Protein AF-A0A9D6PQN5-F1 (afdb_monomer)

Sequence (99 aa):
MAGCATAPKGEVAIRPSPQRQATHQVVGESIVASLEGAGVTVRWLSAPALEQFYAARPGLVYPWPREVSKAARPTVFLLRVRNQTRDEVQFDPTLAALV

Solvent-accessible surface area (backbone atoms only — not comparable to full-atom values): 6695 Å² total; per-residue (Å²): 140,82,84,81,83,78,78,78,82,75,78,82,74,83,65,83,70,81,78,77,68,71,59,63,47,78,59,88,77,26,42,38,33,49,52,96,55,29,40,38,36,40,30,71,44,53,69,70,56,47,54,49,54,40,73,75,34,91,91,57,76,79,88,66,55,77,67,51,55,70,77,62,60,76,91,46,66,48,79,46,80,40,78,73,54,93,67,90,77,90,80,68,75,86,76,69,72,93,128

Mean predicted aligned error: 13.14 Å

Radius of gyration: 24.51 Å; Cα contacts (8 Å, |Δi|>4): 83; chains: 1; bounding box: 58×48×73 Å

pLDDT: mean 75.16, std 14.64, range [38.69, 92.0]

Structure (mmCIF, N/CA/C/O backbone):
data_AF-A0A9D6PQN5-F1
#
_entry.id   AF-A0A9D6PQN5-F1
#
loop_
_atom_site.group_PDB
_atom_site.id
_atom_site.type_symbol
_atom_site.label_atom_id
_atom_site.label_alt_id
_atom_site.label_comp_id
_atom_site.label_asym_id
_atom_site.label_entity_id
_atom_site.label_seq_id
_atom_site.pdbx_PDB_ins_code
_atom_site.Cartn_x
_atom_site.Cartn_y
_atom_site.Cartn_z
_atom_site.occupancy
_atom_site.B_iso_or_equiv
_atom_site.auth_seq_id
_atom_site.auth_comp_id
_atom_site.auth_asym_id
_atom_site.auth_atom_id
_atom_site.pdbx_PDB_model_num
ATOM 1 N N . MET A 1 1 ? -41.485 31.003 53.080 1.00 40.09 1 MET A N 1
ATOM 2 C CA . MET A 1 1 ? -41.647 30.950 51.611 1.00 40.09 1 MET A CA 1
ATOM 3 C C . MET A 1 1 ? -40.269 31.109 50.990 1.00 40.09 1 MET A C 1
ATOM 5 O O . MET A 1 1 ? -39.750 32.214 50.988 1.00 40.09 1 MET A O 1
ATOM 9 N N . ALA A 1 2 ? -39.638 30.012 50.573 1.00 39.97 2 ALA A N 1
ATOM 10 C CA . ALA A 1 2 ? -38.346 30.032 49.890 1.00 39.97 2 ALA A CA 1
ATOM 11 C C . ALA A 1 2 ? -38.590 29.645 48.427 1.00 39.97 2 ALA A C 1
ATOM 13 O O . ALA A 1 2 ? -39.072 28.547 48.156 1.00 39.97 2 ALA A O 1
ATOM 14 N N . GLY A 1 3 ? -38.352 30.579 47.506 1.00 38.69 3 GLY A N 1
ATOM 15 C CA . GLY A 1 3 ? -38.475 30.347 46.071 1.00 38.69 3 GLY A CA 1
ATOM 16 C C . GLY A 1 3 ? -37.233 29.635 45.545 1.00 38.69 3 GLY A C 1
ATOM 17 O O . GLY A 1 3 ? -36.141 30.196 45.580 1.00 38.69 3 GLY A O 1
ATOM 18 N N . CYS A 1 4 ? -37.390 28.406 45.059 1.00 46.06 4 CYS A N 1
ATOM 19 C CA . CYS A 1 4 ? -36.345 27.726 44.301 1.00 46.06 4 CYS A CA 1
ATOM 20 C C . CYS A 1 4 ? -36.287 28.320 42.888 1.00 46.06 4 CYS A C 1
ATOM 22 O O . CYS A 1 4 ? -37.208 28.149 42.089 1.00 46.06 4 CYS A O 1
ATOM 24 N N . ALA A 1 5 ? -35.198 29.023 42.585 1.00 45.88 5 ALA A N 1
ATOM 25 C CA . ALA A 1 5 ? -34.869 29.444 41.232 1.00 45.88 5 ALA A CA 1
ATOM 26 C C . ALA A 1 5 ? -34.646 28.202 40.350 1.00 45.88 5 ALA A C 1
ATOM 28 O O . ALA A 1 5 ? -33.816 27.347 40.655 1.00 45.88 5 ALA A O 1
ATOM 29 N N . THR A 1 6 ? -35.410 28.096 39.265 1.00 49.59 6 THR A N 1
ATOM 30 C CA . THR A 1 6 ? -35.247 27.049 38.249 1.00 49.59 6 THR A CA 1
ATOM 31 C C . THR A 1 6 ? -34.149 27.492 37.282 1.00 49.59 6 THR A C 1
ATOM 33 O O . THR A 1 6 ? -34.264 28.553 36.672 1.00 49.59 6 THR A O 1
ATOM 36 N N . ALA A 1 7 ? -33.073 26.713 37.151 1.00 53.94 7 ALA A N 1
ATOM 37 C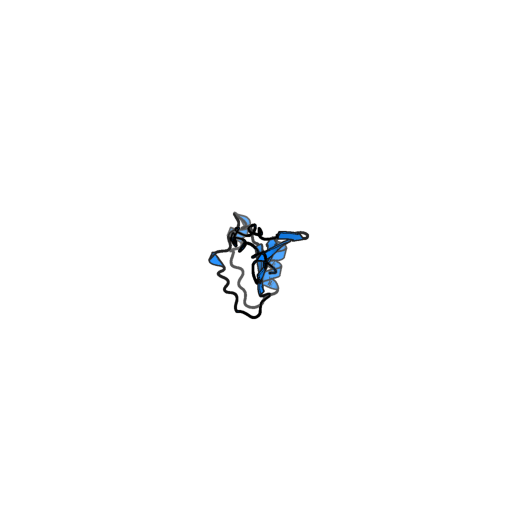 CA . ALA A 1 7 ? -32.033 26.965 36.154 1.00 53.94 7 ALA A CA 1
ATOM 38 C C . ALA A 1 7 ? -32.594 26.746 34.732 1.00 53.94 7 ALA A C 1
ATOM 40 O O . ALA A 1 7 ? -33.347 25.786 34.527 1.00 53.94 7 ALA A O 1
ATOM 41 N N . PRO A 1 8 ? -32.256 27.589 33.736 1.00 48.50 8 PRO A N 1
ATOM 42 C CA . PRO A 1 8 ? -32.734 27.384 32.379 1.00 48.50 8 PRO A CA 1
ATOM 43 C C . PRO A 1 8 ? -32.098 26.115 31.804 1.00 48.50 8 PRO A C 1
ATOM 45 O O . PRO A 1 8 ? -30.890 25.900 31.918 1.00 48.50 8 PRO A O 1
ATOM 48 N N . LYS A 1 9 ? -32.925 25.265 31.182 1.00 52.94 9 LYS A N 1
ATOM 49 C CA . LYS A 1 9 ? -32.465 24.159 30.336 1.00 52.94 9 LYS A CA 1
ATOM 50 C C . LYS A 1 9 ? -31.642 24.766 29.204 1.00 52.94 9 LYS A C 1
ATOM 52 O O . LYS A 1 9 ? -32.207 25.299 28.255 1.00 52.94 9 LYS A O 1
ATOM 57 N N . GLY A 1 10 ? -30.320 24.720 29.354 1.00 53.66 10 GLY A N 1
ATOM 58 C CA . GLY A 1 10 ? -29.385 25.087 28.305 1.00 53.66 10 GLY A CA 1
ATOM 59 C C . GLY A 1 10 ? -29.708 24.275 27.061 1.00 53.66 10 GLY A C 1
ATOM 60 O O . GLY A 1 10 ? -29.679 23.045 27.085 1.00 53.66 10 GLY A O 1
ATOM 61 N N . GLU A 1 11 ? -30.081 24.983 26.007 1.00 55.59 11 GLU A N 1
ATOM 62 C CA . GLU A 1 11 ? -30.254 24.454 24.668 1.00 55.59 11 GLU A CA 1
ATOM 63 C C . GLU A 1 11 ? -28.965 23.714 24.291 1.00 55.59 11 GLU A C 1
ATOM 65 O O . GLU A 1 11 ? -27.889 24.312 24.198 1.00 55.59 11 GLU A O 1
ATOM 70 N N . VAL A 1 12 ? -29.045 22.388 24.156 1.00 57.41 12 VAL A N 1
ATOM 71 C CA . VAL A 1 12 ? -27.922 21.577 23.681 1.00 57.41 12 VAL A CA 1
ATOM 72 C C . VAL A 1 12 ? -27.791 21.863 22.193 1.00 57.41 12 VAL A C 1
ATOM 74 O O . VAL A 1 12 ? -28.320 21.149 21.346 1.00 57.41 12 VAL A O 1
ATOM 77 N N . ALA A 1 13 ? -27.118 22.966 21.877 1.00 57.00 13 ALA A N 1
ATOM 78 C CA . ALA A 1 13 ? -26.689 23.267 20.529 1.00 57.00 13 ALA A CA 1
ATOM 79 C C . ALA A 1 13 ? -25.667 22.195 20.139 1.00 57.00 13 ALA A C 1
ATOM 81 O O . ALA A 1 13 ? -24.495 22.274 20.517 1.00 57.00 13 ALA A O 1
ATOM 82 N N . ILE A 1 14 ? -26.125 21.170 19.418 1.00 59.34 14 ILE A N 1
ATOM 83 C CA . ILE A 1 14 ? -25.257 20.191 18.769 1.00 59.34 14 ILE A CA 1
ATOM 84 C C . ILE A 1 14 ? -24.474 20.963 17.711 1.00 59.34 14 ILE A C 1
ATOM 86 O O . ILE A 1 14 ? -24.935 21.188 16.594 1.00 59.34 14 ILE A O 1
ATOM 90 N N . ARG A 1 15 ? -23.301 21.458 18.100 1.00 57.66 15 ARG A N 1
ATOM 91 C CA . ARG A 1 15 ? -22.356 22.052 17.165 1.00 57.66 15 ARG A CA 1
ATOM 92 C C . ARG A 1 15 ? -21.632 20.898 16.478 1.00 57.66 15 ARG A C 1
ATOM 94 O O . ARG A 1 15 ? -21.173 20.003 17.192 1.00 57.66 15 ARG A O 1
ATOM 101 N N . PRO A 1 16 ? -21.508 20.890 15.141 1.00 49.47 16 PRO A N 1
ATOM 102 C CA . PRO A 1 16 ? -20.619 19.944 14.488 1.00 49.47 16 PRO A CA 1
ATOM 103 C C . PRO A 1 16 ? -19.232 20.105 15.115 1.00 49.47 16 PRO A C 1
ATOM 105 O O . PRO A 1 16 ? -18.696 21.215 15.197 1.00 49.47 16 PRO A O 1
ATOM 108 N N . SER A 1 17 ? -18.689 19.011 15.643 1.00 52.41 17 SER A N 1
ATOM 109 C CA . SER A 1 17 ? -17.307 18.980 16.101 1.00 52.41 17 SER A CA 1
ATOM 110 C C . SER A 1 17 ? -16.406 19.395 14.934 1.00 52.41 17 SER A C 1
ATOM 112 O O . SER A 1 17 ? -16.726 19.084 13.782 1.00 52.41 17 SER A O 1
ATOM 114 N N . PRO A 1 18 ? -15.288 20.103 15.186 1.00 54.12 18 PRO A N 1
ATOM 115 C CA . PRO A 1 18 ? -14.318 20.372 14.139 1.00 54.12 18 P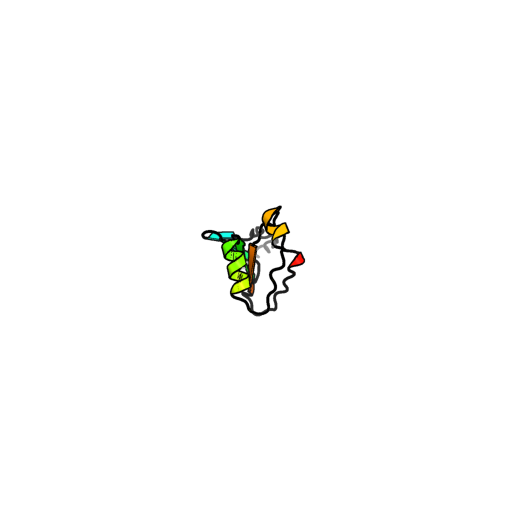RO A CA 1
ATOM 116 C C . PRO A 1 18 ? -13.959 19.039 13.500 1.00 54.12 18 PRO A C 1
ATOM 118 O O . PRO A 1 18 ? -13.521 18.121 14.200 1.00 54.12 18 PRO A O 1
ATOM 121 N N . GLN A 1 19 ? -14.205 18.923 12.199 1.00 50.31 19 GLN A N 1
ATOM 122 C CA . GLN A 1 19 ? -13.831 17.759 11.416 1.00 50.31 19 GLN A CA 1
ATOM 123 C C . GLN A 1 19 ? -12.319 17.598 11.612 1.00 50.31 19 GLN A C 1
ATOM 125 O O . GLN A 1 19 ? -11.540 18.414 11.115 1.00 50.31 19 GLN A O 1
ATOM 130 N N . ARG A 1 20 ? -11.888 16.641 12.449 1.00 55.69 20 ARG A N 1
ATOM 131 C CA . ARG A 1 20 ? -10.460 16.402 12.674 1.00 55.69 20 ARG A CA 1
ATOM 132 C C . ARG A 1 20 ? -9.921 15.903 11.346 1.00 55.69 20 ARG A C 1
ATOM 134 O O . ARG A 1 20 ? -10.183 14.771 10.958 1.00 55.69 20 ARG A O 1
ATOM 141 N N . GLN A 1 21 ? -9.218 16.774 10.629 1.00 53.22 21 GLN A N 1
ATOM 142 C CA . GLN A 1 21 ? -8.459 16.372 9.455 1.00 53.22 21 GLN A CA 1
ATOM 143 C C . GLN A 1 21 ? -7.576 15.184 9.839 1.00 53.22 21 GLN A C 1
ATOM 145 O O . GLN A 1 21 ? -7.036 15.153 10.949 1.00 53.22 21 GLN A O 1
ATOM 150 N N . ALA A 1 22 ? -7.446 14.210 8.936 1.00 57.34 22 ALA A N 1
ATOM 151 C CA . ALA A 1 22 ? -6.547 13.084 9.132 1.00 57.34 22 ALA A CA 1
ATOM 152 C C . ALA A 1 22 ? -5.154 13.627 9.479 1.00 57.34 22 ALA A C 1
ATOM 154 O O . ALA A 1 22 ? -4.495 14.270 8.655 1.00 57.34 22 ALA A O 1
ATOM 155 N N . THR A 1 23 ? -4.724 13.415 10.724 1.00 61.31 23 THR A N 1
ATOM 156 C CA . THR A 1 23 ? -3.381 13.789 11.158 1.00 61.31 23 THR A CA 1
ATOM 157 C C . THR A 1 23 ? -2.420 12.890 10.410 1.00 61.31 23 THR A C 1
ATOM 159 O O . THR A 1 23 ? -2.349 11.690 10.693 1.00 61.31 23 THR A O 1
ATOM 162 N N . HIS A 1 24 ? -1.723 13.466 9.438 1.00 65.69 24 HIS A N 1
ATOM 163 C CA . HIS A 1 24 ? -0.623 12.808 8.768 1.00 65.69 24 HIS A CA 1
ATOM 164 C C . HIS A 1 24 ? 0.694 13.445 9.201 1.00 65.69 24 HIS A C 1
ATOM 166 O O . HIS A 1 24 ? 0.780 14.647 9.443 1.00 65.69 24 HIS A O 1
ATOM 172 N N . GLN A 1 25 ? 1.717 12.614 9.336 1.00 76.00 25 GLN A N 1
ATOM 173 C CA . GLN A 1 25 ? 3.083 13.019 9.624 1.00 76.00 25 GLN A CA 1
ATOM 174 C C . GLN A 1 25 ? 3.993 12.421 8.561 1.00 76.00 25 GLN A C 1
ATOM 176 O O . GLN A 1 25 ? 3.882 11.239 8.233 1.00 76.00 25 GLN A O 1
ATOM 181 N N . VAL A 1 26 ? 4.900 13.235 8.033 1.00 76.69 26 VAL A N 1
ATOM 182 C CA . VAL A 1 26 ? 5.989 12.754 7.183 1.00 76.69 26 VAL A CA 1
ATOM 183 C C . VAL A 1 26 ? 7.137 12.335 8.100 1.00 76.69 26 VAL A C 1
ATOM 185 O O . VAL A 1 26 ? 7.635 13.140 8.884 1.00 76.69 26 VAL A O 1
ATOM 188 N N . VAL A 1 27 ? 7.531 11.065 8.035 1.00 74.06 27 VAL A N 1
ATOM 189 C CA . VAL A 1 27 ? 8.610 10.467 8.829 1.00 74.06 27 VAL A CA 1
ATOM 190 C C . VAL A 1 27 ? 9.620 9.846 7.868 1.00 74.06 27 VAL A C 1
ATOM 192 O O . VAL A 1 27 ? 9.400 8.758 7.328 1.00 74.06 27 VAL A O 1
ATOM 195 N N . GLY A 1 28 ? 10.727 10.555 7.630 1.00 80.88 28 GLY A N 1
ATOM 196 C CA . GLY A 1 28 ? 11.666 10.213 6.559 1.00 80.88 28 GLY A CA 1
ATOM 197 C C . GLY A 1 28 ? 10.949 10.180 5.205 1.00 80.88 28 GLY A C 1
ATOM 198 O O . GLY A 1 28 ? 10.235 11.113 4.863 1.00 80.88 28 GLY A O 1
ATOM 199 N N . GLU A 1 29 ? 11.066 9.063 4.487 1.00 77.62 29 GLU A N 1
ATOM 200 C CA . GLU A 1 29 ? 10.421 8.833 3.180 1.00 77.62 29 GLU A CA 1
ATOM 201 C C . GLU A 1 29 ? 8.989 8.262 3.280 1.00 77.62 29 GLU A C 1
ATOM 203 O O . GLU A 1 29 ? 8.456 7.711 2.311 1.00 77.62 29 GLU A O 1
ATOM 208 N N . SER A 1 30 ? 8.380 8.287 4.471 1.00 80.75 30 SER A N 1
ATOM 209 C CA . SER A 1 30 ? 7.058 7.696 4.719 1.00 80.75 30 SER A CA 1
ATOM 210 C C . SER A 1 30 ? 6.045 8.738 5.170 1.00 80.75 30 SER A C 1
ATOM 212 O O . SER A 1 30 ? 6.356 9.610 5.973 1.00 80.75 30 SER A O 1
ATOM 214 N N . ILE A 1 31 ? 4.805 8.601 4.715 1.00 80.69 31 ILE A N 1
ATOM 215 C CA . ILE A 1 31 ? 3.654 9.347 5.220 1.00 80.69 31 ILE A CA 1
ATOM 216 C C . ILE A 1 31 ? 2.884 8.412 6.145 1.00 80.69 31 ILE A C 1
ATOM 218 O O . ILE A 1 31 ? 2.472 7.328 5.738 1.00 80.69 31 ILE A O 1
ATOM 222 N N . VAL A 1 32 ? 2.690 8.817 7.394 1.00 80.81 32 VAL A N 1
ATOM 223 C CA . VAL A 1 32 ? 1.917 8.074 8.390 1.00 80.81 32 VAL A CA 1
ATOM 224 C C . VAL A 1 32 ? 0.646 8.849 8.666 1.00 80.81 32 VAL A C 1
ATOM 226 O O . VAL 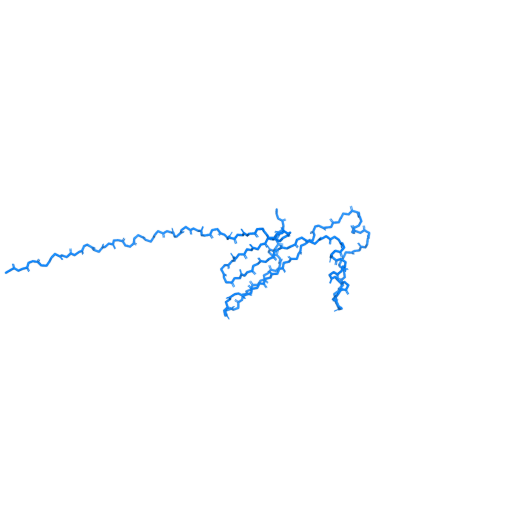A 1 32 ? 0.728 9.992 9.093 1.00 80.81 32 VAL A O 1
ATOM 229 N N . ALA A 1 33 ?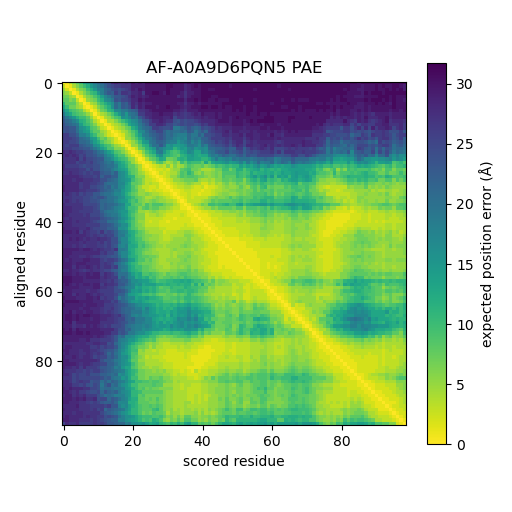 -0.511 8.239 8.449 1.00 82.56 33 ALA A N 1
ATOM 230 C CA . ALA A 1 33 ? -1.808 8.820 8.755 1.00 82.56 33 ALA A CA 1
ATOM 231 C C . ALA A 1 33 ? -2.546 7.954 9.777 1.00 82.56 33 ALA A C 1
ATOM 233 O O . ALA A 1 33 ? -2.475 6.725 9.735 1.00 82.56 33 ALA A O 1
ATOM 234 N N . SER A 1 34 ? -3.275 8.600 10.683 1.00 80.62 34 SER A N 1
ATOM 235 C CA . SER A 1 34 ? -4.266 7.919 11.515 1.00 80.62 34 SER A CA 1
ATOM 236 C C . SER A 1 34 ? -5.649 8.207 10.951 1.00 80.62 34 SER A C 1
ATOM 238 O O . SER A 1 34 ? -6.059 9.363 10.867 1.00 80.62 34 SER A O 1
ATOM 240 N N . LEU A 1 35 ? -6.346 7.148 10.566 1.00 79.06 35 LEU A N 1
ATOM 241 C CA . LEU A 1 35 ? -7.769 7.147 10.255 1.00 79.06 35 LEU A CA 1
ATOM 242 C C . LEU A 1 35 ? -8.519 6.597 11.473 1.00 79.06 35 LEU A C 1
ATOM 244 O O . LEU A 1 35 ? -7.909 5.961 12.338 1.00 79.06 35 LEU A O 1
ATOM 248 N N . GLU A 1 36 ? -9.823 6.848 11.572 1.00 77.12 36 GLU A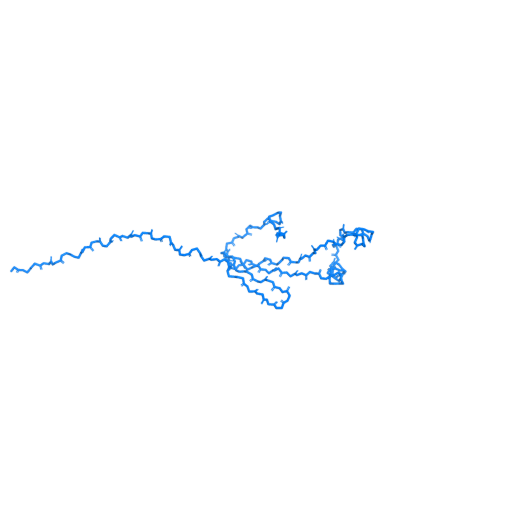 N 1
ATOM 249 C CA . GLU A 1 36 ? -10.630 6.303 12.667 1.00 77.12 36 GLU A CA 1
ATOM 250 C C . GLU A 1 36 ? -10.518 4.772 12.686 1.00 77.12 36 GLU A C 1
ATOM 252 O O . GLU A 1 36 ? -10.996 4.074 11.798 1.00 77.12 36 GLU A O 1
ATOM 257 N N . GLY A 1 37 ? -9.791 4.260 13.680 1.00 82.19 37 GLY A N 1
ATOM 258 C CA . GLY A 1 37 ? -9.562 2.836 13.892 1.00 82.19 37 GLY A CA 1
ATOM 259 C C . GLY A 1 37 ? -8.459 2.170 13.058 1.00 82.19 37 GLY A C 1
ATOM 260 O O . GLY A 1 37 ? -8.163 0.993 13.284 1.00 8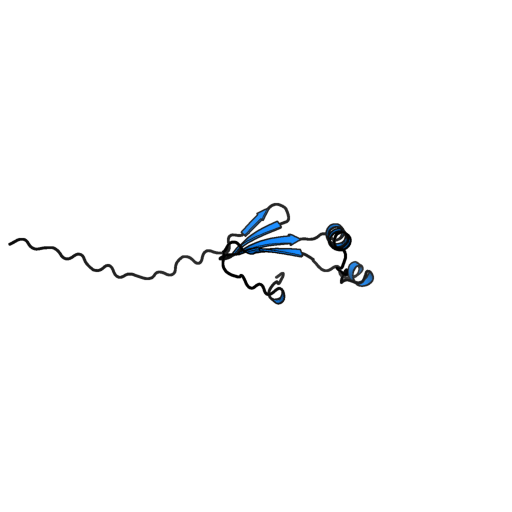2.19 37 GLY A O 1
ATOM 261 N N . ALA A 1 38 ? -7.786 2.892 12.158 1.00 86.69 38 ALA A N 1
ATOM 262 C CA . ALA A 1 38 ? -6.702 2.338 11.350 1.00 86.69 38 ALA A CA 1
ATOM 263 C C . ALA A 1 38 ? -5.501 3.283 11.240 1.00 86.69 38 ALA A C 1
ATOM 265 O O . ALA A 1 38 ? -5.618 4.454 10.889 1.00 86.69 38 ALA A O 1
ATOM 266 N N . GLY A 1 39 ? -4.308 2.738 11.463 1.00 89.44 39 GLY A N 1
ATOM 267 C CA . GLY A 1 39 ? -3.056 3.399 11.119 1.00 89.44 39 GLY A CA 1
ATOM 268 C C . GLY A 1 39 ? -2.662 3.049 9.691 1.00 89.44 39 GLY A C 1
ATOM 269 O O . GLY A 1 39 ? -2.559 1.869 9.351 1.00 89.44 39 GLY A O 1
ATOM 270 N N . VAL A 1 40 ? -2.402 4.057 8.870 1.00 88.69 40 VAL A N 1
ATOM 271 C CA . VAL A 1 40 ? -1.951 3.899 7.489 1.00 88.69 40 VAL A CA 1
ATOM 272 C C . VAL A 1 40 ? -0.533 4.431 7.362 1.00 88.69 40 VAL A C 1
ATOM 274 O O . VAL A 1 40 ? -0.202 5.502 7.861 1.00 88.69 40 VAL A O 1
ATOM 277 N N . THR A 1 41 ? 0.335 3.679 6.697 1.00 89.88 41 THR A N 1
ATOM 278 C CA . THR A 1 41 ? 1.668 4.144 6.314 1.00 89.88 41 THR A CA 1
ATOM 279 C C . THR A 1 41 ? 1.847 3.970 4.818 1.00 89.88 41 THR A C 1
ATOM 281 O O . THR A 1 41 ? 1.684 2.865 4.304 1.00 89.88 41 THR A O 1
ATOM 284 N N . VAL A 1 42 ? 2.206 5.051 4.138 1.00 88.94 42 VAL A N 1
ATOM 285 C CA . VAL A 1 42 ? 2.572 5.079 2.724 1.00 88.94 42 VAL A CA 1
ATOM 286 C C . VAL A 1 42 ? 4.073 5.298 2.641 1.00 88.94 42 VAL A C 1
ATOM 288 O O . VAL A 1 42 ? 4.598 6.198 3.289 1.00 88.94 42 VAL A O 1
ATOM 291 N N . ARG A 1 43 ? 4.774 4.494 1.845 1.00 89.12 43 ARG A N 1
ATOM 292 C CA . ARG A 1 43 ? 6.202 4.689 1.580 1.00 89.12 43 ARG A CA 1
ATOM 293 C C . ARG A 1 43 ? 6.494 4.505 0.104 1.00 89.12 43 ARG A C 1
ATOM 295 O O . ARG A 1 43 ? 6.154 3.465 -0.457 1.00 89.12 43 ARG A O 1
ATOM 302 N N . TRP A 1 44 ? 7.184 5.462 -0.498 1.00 85.88 44 TRP A N 1
ATOM 303 C CA . TRP A 1 44 ? 7.668 5.336 -1.869 1.00 85.88 44 TRP A CA 1
ATOM 304 C C . TRP A 1 44 ? 8.689 4.203 -1.988 1.00 85.88 44 TRP A C 1
ATOM 306 O O . TRP A 1 44 ? 9.530 4.005 -1.108 1.00 85.88 44 TRP A O 1
ATOM 316 N N . LEU A 1 45 ? 8.614 3.435 -3.072 1.00 86.00 45 LEU A N 1
ATOM 317 C CA . LEU A 1 45 ? 9.602 2.412 -3.385 1.00 86.00 45 LEU A CA 1
ATOM 318 C C . LEU A 1 45 ? 10.459 2.875 -4.556 1.00 86.00 45 LEU A C 1
ATOM 320 O O . LEU A 1 45 ? 9.984 3.027 -5.680 1.00 86.00 45 LEU A O 1
ATOM 324 N N . SER A 1 46 ? 11.754 3.041 -4.291 1.00 84.75 46 SER A N 1
ATOM 325 C CA . SER A 1 46 ? 12.745 3.124 -5.357 1.00 84.75 46 SER A CA 1
ATOM 326 C C . SER A 1 46 ? 12.780 1.804 -6.130 1.00 84.75 46 SER A C 1
ATOM 328 O O . SER A 1 46 ? 12.405 0.748 -5.616 1.00 84.75 46 SER A O 1
ATOM 330 N N . ALA A 1 47 ? 13.267 1.829 -7.366 1.00 81.50 47 ALA A N 1
ATOM 331 C CA . ALA A 1 47 ? 13.335 0.608 -8.161 1.00 81.50 47 ALA A CA 1
ATOM 332 C C . ALA A 1 47 ? 14.203 -0.504 -7.546 1.00 81.50 47 ALA A C 1
ATOM 334 O O . ALA A 1 47 ? 13.734 -1.640 -7.528 1.00 81.50 47 ALA A O 1
ATOM 335 N N . PRO A 1 48 ? 15.390 -0.222 -6.968 1.00 85.88 48 PRO A N 1
ATOM 336 C CA . PRO A 1 48 ? 16.140 -1.259 -6.263 1.00 85.88 48 PRO A CA 1
ATOM 337 C C . PRO A 1 48 ? 15.355 -1.834 -5.078 1.00 85.88 48 PRO A C 1
ATOM 339 O O . PRO A 1 48 ? 15.354 -3.043 -4.866 1.00 85.88 48 PRO A O 1
ATOM 342 N N . ALA A 1 49 ? 14.636 -0.988 -4.329 1.00 87.69 49 ALA A N 1
ATOM 343 C CA . ALA A 1 49 ? 13.810 -1.439 -3.211 1.00 87.69 49 ALA A CA 1
ATOM 344 C C . ALA A 1 49 ? 12.626 -2.300 -3.677 1.00 87.69 49 ALA A C 1
ATOM 346 O O . ALA A 1 49 ? 12.246 -3.248 -2.994 1.00 87.69 49 ALA A O 1
ATOM 347 N N . LEU A 1 50 ? 12.058 -1.994 -4.844 1.00 85.69 50 LEU A N 1
ATOM 348 C CA . LEU A 1 50 ? 10.993 -2.774 -5.461 1.00 85.69 50 LEU A CA 1
ATOM 349 C C . LEU A 1 50 ? 11.492 -4.149 -5.924 1.00 85.69 50 LEU A C 1
ATOM 351 O O . LEU A 1 50 ? 10.853 -5.158 -5.639 1.00 85.69 50 LEU A O 1
ATOM 355 N N . GLU A 1 51 ? 12.644 -4.211 -6.590 1.00 85.50 51 GLU A N 1
ATOM 356 C CA . GLU A 1 51 ? 13.265 -5.480 -6.991 1.00 85.50 51 GLU A CA 1
ATOM 357 C C . GLU A 1 51 ? 13.572 -6.356 -5.770 1.00 85.50 51 GLU A C 1
ATOM 359 O O . GLU A 1 51 ? 13.189 -7.526 -5.729 1.00 85.50 51 GLU A O 1
ATOM 364 N N . GLN A 1 52 ? 14.167 -5.769 -4.726 1.00 89.12 52 GLN A N 1
ATOM 365 C CA . GLN A 1 52 ? 14.419 -6.453 -3.455 1.00 89.12 52 GLN A CA 1
ATOM 366 C C . GLN A 1 52 ? 13.126 -6.915 -2.773 1.00 89.12 52 GLN A C 1
ATOM 368 O O . GLN A 1 52 ? 13.087 -8.003 -2.200 1.00 89.12 52 GLN A O 1
ATOM 373 N N . PHE A 1 53 ? 12.055 -6.117 -2.836 1.00 88.38 53 PHE A N 1
ATOM 374 C CA . PHE A 1 53 ? 10.766 -6.464 -2.242 1.00 88.38 53 PHE A CA 1
ATOM 375 C C . PHE A 1 53 ? 10.204 -7.768 -2.821 1.00 88.38 53 PHE A C 1
ATOM 377 O O . PHE A 1 53 ? 9.760 -8.622 -2.049 1.00 88.38 53 PHE A O 1
ATOM 384 N N . TYR A 1 54 ? 10.235 -7.926 -4.146 1.00 88.06 54 TYR A N 1
ATOM 385 C CA . TYR A 1 54 ? 9.768 -9.145 -4.809 1.00 88.06 54 TYR A CA 1
ATOM 386 C C . TYR A 1 54 ? 10.759 -10.302 -4.640 1.00 88.06 54 TYR A C 1
ATOM 388 O O . TYR A 1 54 ? 10.339 -11.417 -4.350 1.00 88.06 54 TYR A O 1
ATOM 396 N N . ALA A 1 55 ? 12.069 -10.042 -4.720 1.00 88.75 55 ALA A N 1
ATOM 397 C CA . ALA A 1 55 ? 13.094 -11.070 -4.521 1.00 88.75 55 ALA A CA 1
ATOM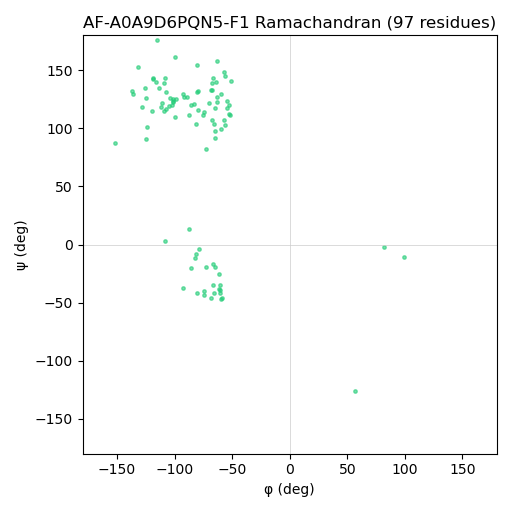 398 C C . ALA A 1 55 ? 13.036 -11.713 -3.122 1.00 88.75 55 ALA A C 1
ATOM 400 O O . ALA A 1 55 ? 13.273 -12.909 -2.979 1.00 88.75 55 ALA A O 1
ATOM 401 N N . ALA A 1 56 ? 12.682 -10.940 -2.091 1.00 92.00 56 ALA A N 1
ATOM 402 C CA . ALA A 1 56 ? 12.575 -11.421 -0.714 1.00 92.00 56 ALA A CA 1
ATOM 403 C C . ALA A 1 56 ? 11.273 -12.191 -0.407 1.00 92.00 56 ALA A C 1
ATOM 405 O O . ALA A 1 56 ? 11.096 -12.646 0.724 1.00 92.00 56 ALA A O 1
ATOM 406 N N . ARG A 1 57 ? 10.332 -12.302 -1.357 1.00 90.38 57 ARG A N 1
ATOM 407 C CA . ARG A 1 57 ? 9.007 -12.898 -1.128 1.00 90.38 57 ARG A CA 1
ATOM 408 C C . ARG A 1 57 ? 8.736 -14.041 -2.109 1.00 90.38 57 ARG A C 1
ATOM 410 O O . ARG A 1 57 ? 8.183 -13.803 -3.184 1.00 90.38 57 ARG A O 1
ATOM 417 N N . PRO A 1 58 ? 9.091 -15.286 -1.745 1.00 85.25 58 PRO A N 1
ATOM 418 C CA . PRO A 1 58 ? 8.815 -16.437 -2.593 1.00 85.25 58 PRO A CA 1
ATOM 419 C C . PRO A 1 58 ? 7.303 -16.574 -2.822 1.00 85.25 58 PRO A C 1
ATOM 421 O O . PRO A 1 58 ? 6.518 -16.521 -1.878 1.00 85.25 58 PRO A O 1
ATOM 424 N N . GLY A 1 59 ? 6.900 -16.715 -4.086 1.00 87.75 59 GLY A N 1
ATOM 425 C CA . GLY A 1 59 ? 5.496 -16.818 -4.505 1.00 87.75 59 GLY A CA 1
ATOM 426 C C . GLY A 1 59 ? 4.876 -15.523 -5.042 1.00 87.75 59 GLY A C 1
ATOM 427 O O . GLY A 1 59 ? 3.808 -15.580 -5.645 1.00 87.75 59 GLY A O 1
ATOM 428 N N . LEU A 1 60 ? 5.540 -14.370 -4.896 1.00 87.81 60 LEU A N 1
ATOM 429 C CA . LEU A 1 60 ? 5.119 -13.125 -5.545 1.00 87.81 60 LEU A CA 1
ATOM 430 C C . LEU A 1 60 ? 5.811 -12.957 -6.903 1.00 87.81 60 LEU A C 1
ATOM 432 O O . LEU A 1 60 ? 7.036 -13.003 -7.002 1.00 87.81 60 LEU A O 1
ATOM 436 N N . VAL A 1 61 ? 5.018 -12.728 -7.950 1.00 84.06 61 VAL A N 1
ATOM 437 C CA . VAL A 1 61 ? 5.515 -12.486 -9.311 1.00 84.06 61 VAL A CA 1
ATOM 438 C C . VAL A 1 61 ? 5.665 -10.988 -9.534 1.00 84.06 61 VAL A C 1
ATOM 440 O O . VAL A 1 61 ? 4.735 -10.225 -9.283 1.00 84.06 61 VAL A O 1
ATOM 443 N N . TYR A 1 62 ? 6.833 -10.570 -10.021 1.00 83.25 62 TYR A N 1
ATOM 444 C CA . TYR A 1 62 ? 7.075 -9.182 -10.401 1.00 83.25 62 TYR A CA 1
ATOM 445 C C . TYR A 1 62 ? 6.170 -8.805 -11.591 1.00 83.25 62 TYR A C 1
ATOM 447 O O . TYR A 1 62 ? 6.307 -9.409 -12.657 1.00 83.25 62 TYR A O 1
ATOM 455 N N . PRO A 1 63 ? 5.245 -7.838 -11.445 1.00 81.31 63 PRO A N 1
ATOM 456 C CA . PRO A 1 63 ? 4.165 -7.645 -12.413 1.00 81.31 63 PRO A CA 1
ATOM 457 C C . PRO A 1 63 ? 4.576 -6.832 -13.647 1.00 81.31 63 PRO A C 1
ATOM 459 O O . PRO A 1 63 ? 3.824 -6.787 -14.617 1.00 81.31 63 PRO A O 1
ATOM 462 N N . TRP A 1 64 ? 5.746 -6.183 -13.636 1.00 80.50 64 TRP A N 1
ATOM 463 C CA . TRP A 1 64 ? 6.190 -5.344 -14.751 1.00 80.50 64 TRP A CA 1
ATOM 464 C C . TRP A 1 64 ? 7.216 -6.062 -15.634 1.00 80.50 64 TRP A C 1
ATOM 466 O O . TRP A 1 64 ? 8.286 -6.435 -1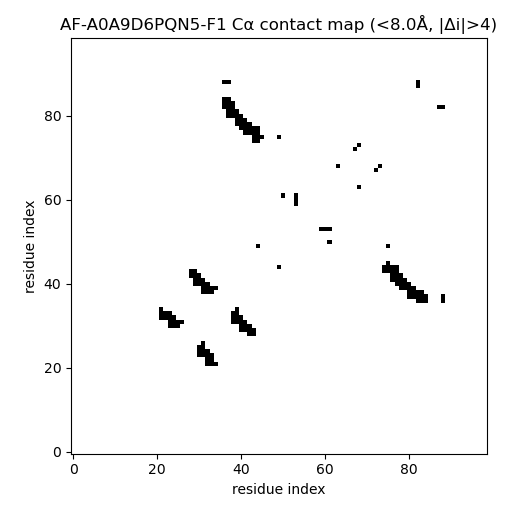5.152 1.00 80.50 64 TRP A O 1
ATOM 476 N N . PRO A 1 65 ? 6.964 -6.202 -16.945 1.00 76.94 65 PRO A N 1
ATOM 477 C CA . PRO A 1 65 ? 7.992 -6.631 -17.886 1.00 76.94 65 PRO A CA 1
ATOM 478 C C . PRO A 1 65 ? 9.206 -5.693 -17.836 1.00 76.94 65 PRO A C 1
ATOM 480 O O . PRO A 1 65 ? 9.072 -4.486 -17.595 1.00 76.94 65 PRO A O 1
ATOM 483 N N . ARG A 1 66 ? 10.407 -6.230 -18.080 1.00 73.81 66 ARG A N 1
ATOM 484 C CA . ARG A 1 66 ? 11.661 -5.453 -18.022 1.00 73.81 66 ARG A CA 1
ATOM 485 C C . ARG A 1 66 ? 11.689 -4.310 -19.039 1.00 73.81 66 ARG A C 1
ATOM 487 O O . ARG A 1 66 ? 12.395 -3.326 -18.842 1.00 73.81 66 ARG A O 1
ATOM 494 N N . GLU A 1 67 ? 10.940 -4.446 -20.121 1.00 72.94 67 GLU A N 1
ATOM 495 C CA . GLU A 1 67 ? 10.825 -3.486 -21.212 1.00 72.94 67 GLU A CA 1
ATOM 496 C C . GLU A 1 67 ? 9.970 -2.286 -20.779 1.00 72.94 67 GLU A C 1
ATOM 498 O O . GLU A 1 67 ? 10.364 -1.135 -20.969 1.00 72.94 67 GLU A O 1
ATOM 503 N N . VAL A 1 68 ? 8.849 -2.552 -20.096 1.00 69.31 68 VAL A N 1
ATOM 504 C CA . VAL A 1 68 ? 7.943 -1.525 -19.554 1.00 69.31 68 VAL A CA 1
ATOM 505 C C . VAL A 1 68 ? 8.634 -0.728 -18.449 1.00 69.31 68 VAL A C 1
ATOM 507 O O . VAL A 1 68 ? 8.561 0.500 -18.429 1.00 69.31 68 VAL A O 1
ATOM 510 N N . SER A 1 69 ? 9.385 -1.404 -17.573 1.00 69.00 69 SER A N 1
ATOM 511 C CA . SER A 1 69 ? 10.085 -0.743 -16.465 1.00 69.00 69 SER A CA 1
ATOM 512 C C . SER A 1 69 ? 11.215 0.200 -16.905 1.00 69.00 69 SER A C 1
ATOM 514 O O . SER A 1 69 ? 11.646 1.027 -16.095 1.00 69.00 69 SER A O 1
ATOM 516 N N . LYS A 1 70 ? 11.690 0.087 -18.157 1.00 70.31 70 LYS A N 1
ATOM 517 C CA . LYS A 1 70 ? 12.698 0.970 -18.768 1.00 70.31 70 LYS A CA 1
ATOM 518 C C . LYS A 1 70 ? 12.086 2.143 -19.533 1.00 70.31 70 LYS A C 1
ATOM 520 O O . LYS A 1 70 ? 12.661 3.224 -19.504 1.00 70.31 70 LYS A O 1
ATOM 525 N N . ALA A 1 71 ? 10.963 1.929 -20.219 1.00 72.00 71 ALA A N 1
ATOM 526 C CA . ALA A 1 71 ? 10.339 2.947 -21.067 1.00 72.00 71 ALA A CA 1
ATOM 527 C C . ALA A 1 71 ? 9.499 3.958 -20.270 1.00 72.00 71 ALA A C 1
ATOM 529 O O . ALA A 1 71 ? 9.556 5.155 -20.536 1.00 72.00 71 ALA A O 1
ATOM 530 N N . ALA A 1 72 ? 8.736 3.484 -19.283 1.00 69.12 72 ALA A N 1
ATOM 531 C CA . ALA A 1 72 ? 7.895 4.316 -18.430 1.00 69.12 72 ALA A CA 1
ATOM 532 C C . ALA A 1 72 ? 7.757 3.633 -17.070 1.00 69.12 72 ALA A C 1
ATOM 534 O O . ALA A 1 72 ? 6.861 2.820 -16.837 1.00 69.12 72 ALA A O 1
ATOM 535 N N . ARG A 1 73 ? 8.709 3.914 -16.177 1.00 69.19 73 ARG A N 1
ATOM 536 C CA . ARG A 1 73 ? 8.748 3.266 -14.870 1.00 69.19 73 ARG A CA 1
ATOM 537 C C . ARG A 1 73 ? 7.582 3.774 -14.010 1.00 69.19 73 ARG A C 1
ATOM 539 O O . ARG A 1 73 ? 7.512 4.978 -13.768 1.00 69.19 73 ARG A O 1
ATOM 546 N N . PRO A 1 74 ? 6.691 2.892 -13.531 1.00 73.56 74 PRO A N 1
ATOM 547 C CA . PRO A 1 74 ? 5.584 3.306 -12.684 1.00 73.56 74 PRO A CA 1
ATOM 548 C C . PRO A 1 74 ? 6.112 3.816 -11.346 1.00 73.56 74 PRO A C 1
ATOM 550 O O . PRO A 1 74 ? 7.069 3.267 -10.789 1.00 73.56 74 PRO A O 1
ATOM 553 N N . THR A 1 75 ? 5.461 4.840 -10.806 1.00 79.94 75 THR A N 1
ATOM 554 C CA . THR A 1 75 ? 5.694 5.254 -9.426 1.00 79.94 75 THR A CA 1
ATOM 555 C C . THR A 1 75 ? 5.030 4.238 -8.507 1.00 79.94 75 THR A C 1
ATOM 557 O O . THR A 1 75 ? 3.809 4.092 -8.510 1.00 79.94 75 THR A O 1
ATOM 560 N N . VAL A 1 76 ? 5.835 3.506 -7.737 1.00 85.12 76 VAL A N 1
ATOM 561 C CA . VAL A 1 76 ? 5.343 2.450 -6.848 1.00 85.12 76 VAL A CA 1
ATOM 562 C C . VAL A 1 76 ? 5.470 2.892 -5.399 1.00 85.12 76 VAL A C 1
ATOM 564 O O . VAL A 1 76 ? 6.476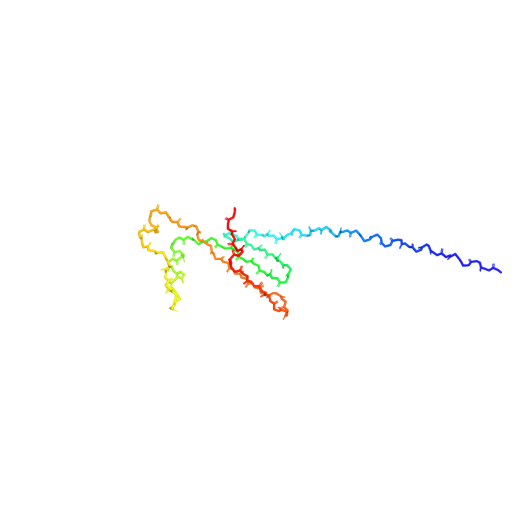 3.470 -4.986 1.00 85.12 76 VAL A O 1
ATOM 567 N N . PHE A 1 77 ? 4.453 2.579 -4.610 1.00 86.12 77 PHE A N 1
ATOM 568 C CA . PHE A 1 77 ? 4.421 2.820 -3.179 1.00 86.12 77 PHE A CA 1
ATOM 569 C C . PHE A 1 77 ? 3.973 1.557 -2.449 1.00 86.12 77 PHE A C 1
ATOM 571 O O . PHE A 1 77 ? 3.262 0.711 -2.988 1.00 86.12 77 PHE A O 1
ATOM 578 N N . LEU A 1 78 ? 4.413 1.430 -1.204 1.00 87.44 78 LEU A N 1
ATOM 579 C CA . LEU A 1 78 ? 3.946 0.423 -0.271 1.00 87.44 78 LEU A CA 1
ATOM 580 C C . LEU A 1 78 ? 2.913 1.062 0.652 1.00 87.44 78 LEU A C 1
ATOM 582 O O . LEU A 1 78 ? 3.219 2.044 1.331 1.00 87.44 78 LEU A O 1
ATOM 586 N N . LEU A 1 79 ? 1.732 0.460 0.719 1.00 88.88 79 LEU A N 1
ATOM 587 C CA . LEU A 1 79 ? 0.717 0.788 1.706 1.00 88.88 79 LEU A CA 1
ATOM 588 C C . LEU A 1 79 ? 0.727 -0.264 2.817 1.00 88.88 79 LEU A C 1
ATOM 590 O O . LEU A 1 79 ? 0.591 -1.460 2.558 1.00 88.88 79 LEU A O 1
ATOM 594 N N . ARG A 1 80 ? 0.875 0.175 4.065 1.00 89.88 80 ARG A N 1
ATOM 595 C CA . ARG A 1 80 ? 0.675 -0.658 5.251 1.00 89.88 80 ARG A CA 1
ATOM 596 C C . ARG A 1 80 ? -0.552 -0.162 5.994 1.00 89.88 80 ARG A C 1
ATOM 598 O O . ARG A 1 80 ? -0.548 0.960 6.493 1.00 89.88 80 ARG A O 1
ATOM 605 N N . VAL A 1 81 ? -1.552 -1.026 6.115 1.00 89.81 81 VAL A N 1
ATOM 606 C CA . VAL A 1 81 ? -2.748 -0.785 6.924 1.00 89.81 81 VAL A CA 1
ATOM 607 C C . VAL A 1 81 ? -2.626 -1.595 8.210 1.00 89.81 81 VAL A C 1
ATOM 609 O O . VAL A 1 81 ? -2.367 -2.799 8.179 1.00 89.81 81 VAL A O 1
ATOM 612 N N . ARG A 1 82 ? -2.757 -0.930 9.355 1.00 91.06 82 ARG A N 1
ATOM 613 C CA . ARG A 1 82 ? -2.763 -1.550 10.680 1.00 91.06 82 ARG A CA 1
ATOM 614 C C . ARG A 1 82 ? -4.095 -1.250 11.347 1.00 91.06 82 ARG A C 1
ATOM 616 O O . ARG A 1 82 ? -4.350 -0.100 11.690 1.00 91.06 82 ARG A O 1
ATOM 623 N N . ASN A 1 83 ? -4.889 -2.285 11.597 1.00 91.62 83 ASN A N 1
ATOM 624 C CA . ASN A 1 83 ? -6.057 -2.167 12.459 1.00 91.62 83 ASN A CA 1
ATOM 625 C C . ASN A 1 83 ? -5.604 -1.810 13.888 1.00 91.62 83 ASN A C 1
ATOM 627 O O . ASN A 1 83 ? -4.704 -2.449 14.443 1.00 91.62 83 ASN A O 1
ATOM 631 N N . GLN A 1 84 ? -6.174 -0.744 14.442 1.00 90.75 84 GLN A N 1
ATOM 632 C CA . GLN A 1 84 ? -5.896 -0.248 15.792 1.00 90.75 84 GLN A CA 1
ATOM 633 C C . GLN A 1 84 ? -7.067 -0.499 16.752 1.00 90.75 84 GLN A C 1
ATOM 635 O O . GLN A 1 84 ? -7.003 -0.103 17.914 1.00 90.75 84 GLN A O 1
ATOM 640 N N . THR A 1 85 ? -8.120 -1.163 16.279 1.00 88.44 85 THR A N 1
ATOM 641 C CA . THR A 1 85 ? -9.327 -1.489 17.041 1.00 88.44 85 THR A CA 1
ATOM 642 C C . THR A 1 85 ? -9.482 -2.997 17.202 1.00 88.44 85 THR A C 1
ATOM 644 O O . THR A 1 85 ? -8.671 -3.784 16.709 1.00 88.44 85 THR A O 1
ATOM 647 N N . ARG A 1 86 ? -10.515 -3.396 17.949 1.00 90.69 86 ARG A N 1
ATOM 648 C CA . ARG A 1 86 ? -10.939 -4.797 18.055 1.00 90.69 86 ARG A CA 1
ATOM 649 C C . ARG A 1 86 ? -11.890 -5.201 16.933 1.00 90.69 86 ARG A C 1
ATOM 651 O O . ARG A 1 86 ? -12.023 -6.393 16.679 1.00 90.69 86 ARG A O 1
ATOM 658 N N . ASP A 1 87 ? -12.528 -4.224 16.300 1.00 89.88 87 ASP A N 1
ATOM 659 C CA . ASP A 1 87 ? -13.502 -4.450 15.245 1.00 89.88 87 ASP A CA 1
ATOM 660 C C . ASP A 1 87 ? -12.788 -4.713 13.921 1.00 89.88 87 ASP A C 1
ATOM 662 O O . ASP A 1 87 ? -11.642 -4.305 13.714 1.00 89.88 87 ASP A O 1
ATOM 666 N N . GLU A 1 88 ? -13.448 -5.425 13.016 1.00 88.06 88 GLU A N 1
ATOM 667 C CA . GLU A 1 88 ? -12.902 -5.680 11.688 1.00 88.06 88 GLU A CA 1
ATOM 668 C C . GLU A 1 88 ? -12.842 -4.383 10.870 1.00 88.06 88 GLU A C 1
ATOM 670 O O . GLU A 1 88 ? -13.812 -3.631 10.792 1.00 88.06 88 GLU A O 1
ATOM 675 N N . VAL A 1 89 ? -11.697 -4.137 10.229 1.00 85.19 89 VAL A N 1
ATOM 676 C CA . VAL A 1 89 ? -11.512 -3.013 9.306 1.00 85.19 89 VAL A CA 1
ATOM 677 C C . VAL A 1 89 ? -11.517 -3.551 7.883 1.00 85.19 89 VAL A C 1
ATOM 679 O O . VAL A 1 89 ? -10.641 -4.332 7.513 1.00 85.19 89 VAL A O 1
ATOM 682 N N . GLN A 1 90 ? -12.478 -3.094 7.084 1.00 86.38 90 GLN A N 1
ATOM 683 C CA . GLN A 1 90 ? -12.522 -3.371 5.651 1.00 86.38 90 GLN A CA 1
ATOM 684 C C . GLN A 1 90 ? -11.568 -2.431 4.912 1.00 86.38 90 GLN A C 1
ATOM 686 O O . GLN A 1 90 ? -11.581 -1.217 5.123 1.00 86.38 90 GLN A O 1
ATOM 691 N N . PHE A 1 91 ? -10.739 -2.996 4.038 1.00 83.31 91 PHE A N 1
ATOM 692 C CA . PHE A 1 91 ? -9.821 -2.242 3.194 1.00 83.31 91 PHE A CA 1
ATOM 693 C C . PHE A 1 91 ? -9.990 -2.667 1.737 1.00 83.31 91 PHE A C 1
ATOM 695 O O . PHE A 1 91 ? -9.730 -3.817 1.389 1.00 83.31 91 PHE A O 1
ATOM 702 N N . ASP A 1 92 ? -10.391 -1.717 0.894 1.00 85.12 92 ASP A N 1
ATOM 703 C CA . ASP A 1 92 ? -10.458 -1.898 -0.551 1.00 85.12 92 ASP A CA 1
ATOM 704 C C . ASP A 1 92 ? -9.210 -1.275 -1.209 1.00 85.12 92 ASP A C 1
ATOM 706 O O . ASP A 1 92 ? -9.075 -0.045 -1.233 1.00 85.12 92 ASP A O 1
ATOM 710 N N . PRO A 1 93 ? -8.280 -2.088 -1.749 1.00 81.00 93 PRO A N 1
ATOM 711 C CA . PRO A 1 93 ? -7.076 -1.578 -2.395 1.00 81.00 93 PRO A CA 1
ATOM 712 C C . PRO A 1 93 ? -7.361 -0.774 -3.667 1.00 81.00 93 PRO A C 1
ATOM 714 O O . PRO A 1 93 ? -6.502 0.001 -4.080 1.00 81.00 93 PRO A O 1
ATOM 717 N N . THR A 1 94 ? -8.537 -0.923 -4.285 1.00 83.06 94 THR A N 1
ATOM 718 C CA . THR A 1 94 ? -8.899 -0.187 -5.507 1.00 83.06 94 THR A CA 1
ATOM 719 C C . THR A 1 94 ? -9.187 1.290 -5.243 1.00 83.06 94 THR A C 1
ATOM 721 O O . THR A 1 94 ? -9.080 2.110 -6.152 1.00 83.06 94 THR A O 1
ATOM 724 N N . LEU A 1 95 ? -9.475 1.650 -3.988 1.00 78.75 95 LEU A N 1
ATOM 725 C CA . LEU A 1 95 ? -9.677 3.034 -3.560 1.00 78.75 95 LEU A CA 1
ATOM 726 C C . LEU A 1 95 ? -8.358 3.777 -3.291 1.00 78.75 95 LEU A C 1
ATOM 728 O O . LEU A 1 95 ? -8.368 4.988 -3.070 1.00 78.75 95 LEU A O 1
ATOM 732 N N . ALA A 1 96 ? -7.216 3.082 -3.295 1.00 76.62 96 ALA A N 1
ATOM 733 C CA . ALA A 1 96 ? -5.914 3.702 -3.088 1.00 76.62 96 ALA A CA 1
ATOM 734 C C . ALA A 1 96 ? -5.402 4.340 -4.390 1.00 76.62 96 ALA A C 1
ATOM 736 O O . ALA A 1 96 ? -4.891 3.653 -5.274 1.00 76.62 96 ALA A O 1
ATOM 737 N N . ALA A 1 97 ? -5.490 5.668 -4.479 1.00 70.94 97 ALA A N 1
ATOM 738 C CA . ALA A 1 97 ? -4.964 6.449 -5.595 1.00 70.94 97 ALA A CA 1
ATOM 739 C C . ALA A 1 97 ? -3.847 7.399 -5.140 1.00 70.94 97 ALA A C 1
ATOM 741 O O . ALA A 1 97 ? -3.935 8.028 -4.085 1.00 70.94 97 ALA A O 1
ATOM 742 N N . LEU A 1 98 ? -2.806 7.515 -5.966 1.00 65.31 98 LEU A N 1
ATOM 743 C CA . LEU A 1 98 ? -1.878 8.641 -5.923 1.00 65.31 98 LEU A CA 1
ATOM 744 C C . LEU A 1 98 ? -2.460 9.745 -6.803 1.00 65.31 98 LEU A C 1
ATOM 746 O O . LEU A 1 98 ? -2.549 9.560 -8.018 1.00 65.31 98 LEU A O 1
ATOM 750 N N . VAL A 1 99 ? -2.884 10.841 -6.179 1.00 63.62 99 VAL A N 1
ATOM 751 C CA . VAL A 1 99 ? -3.401 12.050 -6.840 1.00 63.62 99 VAL A CA 1
ATOM 752 C C . VAL A 1 99 ? -2.415 13.199 -6.728 1.00 63.62 99 VAL A C 1
ATOM 754 O O . VAL A 1 99 ? -1.700 13.256 -5.701 1.00 63.62 99 VAL A O 1
#

Secondary structure (DSSP, 8-state):
----PPPP------PPPP-----EEEETTEEEEEETTEEEEEEEE-HHHHHHHHHTSTTPPP-S-TTHHHHS---EEEEEEEE-SSS-----GGG----

Foldseek 3Di:
DDDDDDDDPPDPPPDPDPPPDFDWDDDPQWIWTDDVQKIKIKGWADPVNLVVVQVVDPPDDDPDDPVCCVPPNDGDMDIDIDGNDPDDDDDDPVPDDDD